Protein AF-A0A0E3NSA4-F1 (afdb_monomer_lite)

Sequence (47 aa):
MENFSVPTFCSECKVQLKRQVLNSNVFYYCRNCGRMSSEVCFPGGKA

Foldseek 3Di:
DDPPPQDQADPPPRDGWDWDDDPPDIWTADPPPRDTSDPPPPVDDDD

Structure (mmCIF, N/CA/C/O backbone):
data_AF-A0A0E3NSA4-F1
#
_entry.id   AF-A0A0E3NSA4-F1
#
loop_
_atom_site.group_PDB
_atom_site.id
_atom_site.type_symbol
_atom_site.label_atom_id
_atom_site.label_alt_id
_atom_site.label_comp_id
_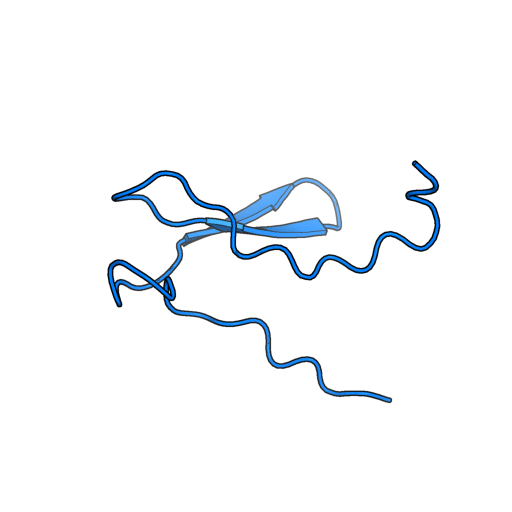atom_site.label_asym_id
_atom_site.label_entity_id
_atom_site.label_seq_id
_atom_site.pdbx_PDB_ins_code
_atom_site.Cartn_x
_atom_site.Cartn_y
_atom_site.Cartn_z
_atom_site.occupancy
_atom_site.B_iso_or_equiv
_atom_site.auth_seq_id
_atom_site.auth_comp_id
_atom_site.auth_asym_id
_atom_site.auth_atom_id
_atom_site.pdbx_PDB_model_num
ATOM 1 N N . MET A 1 1 ? 24.697 1.600 2.580 1.00 38.38 1 MET A N 1
ATOM 2 C CA . MET A 1 1 ? 23.601 0.699 2.170 1.00 38.38 1 MET A CA 1
ATOM 3 C C . MET A 1 1 ? 22.443 0.989 3.105 1.00 38.38 1 MET A C 1
ATOM 5 O O . MET A 1 1 ? 22.326 0.368 4.152 1.00 38.38 1 MET A O 1
ATOM 9 N N . GLU A 1 2 ? 21.698 2.055 2.820 1.00 47.38 2 GLU A N 1
ATOM 10 C CA . GLU A 1 2 ? 20.560 2.439 3.652 1.00 47.38 2 GLU A CA 1
ATOM 11 C C . GLU A 1 2 ? 19.443 1.423 3.414 1.00 47.38 2 GLU A C 1
ATOM 13 O O . GLU A 1 2 ? 18.930 1.287 2.303 1.00 47.38 2 GLU A O 1
ATOM 18 N N . ASN A 1 3 ? 19.127 0.644 4.448 1.00 45.03 3 ASN A N 1
ATOM 19 C CA . ASN A 1 3 ? 17.970 -0.240 4.465 1.00 45.03 3 ASN A CA 1
ATOM 20 C C . ASN A 1 3 ? 16.719 0.637 4.596 1.00 45.03 3 ASN A C 1
ATOM 22 O O . ASN A 1 3 ? 16.158 0.785 5.682 1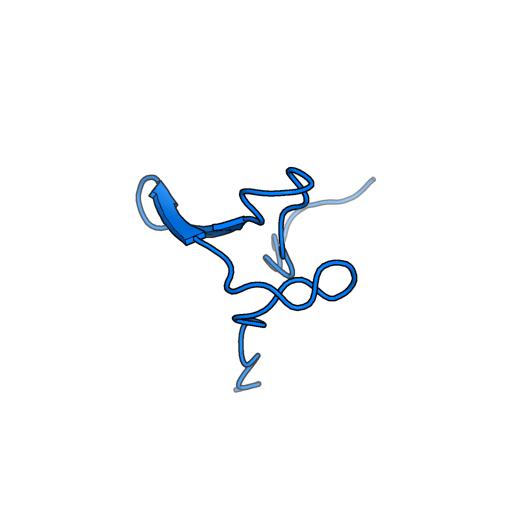.00 45.03 3 ASN A O 1
ATOM 26 N N . PHE A 1 4 ? 16.303 1.254 3.490 1.00 56.34 4 PHE A N 1
ATOM 27 C CA . PHE A 1 4 ? 14.992 1.882 3.392 1.00 56.34 4 PHE A CA 1
ATOM 28 C C . PHE A 1 4 ? 13.947 0.775 3.523 1.00 56.34 4 PHE A C 1
ATOM 30 O O . PHE A 1 4 ? 13.622 0.059 2.575 1.00 56.34 4 PHE A O 1
ATOM 37 N N . SER A 1 5 ? 13.476 0.585 4.753 1.00 63.66 5 SER A N 1
ATOM 38 C CA . SER A 1 5 ? 12.380 -0.320 5.061 1.00 63.66 5 SER A CA 1
ATOM 39 C C . SER A 1 5 ? 11.128 0.290 4.454 1.00 63.66 5 SER A C 1
ATOM 41 O O . SER A 1 5 ? 10.552 1.212 5.025 1.00 63.66 5 SER A O 1
ATOM 43 N N . VAL A 1 6 ? 10.750 -0.171 3.260 1.00 67.69 6 VAL A N 1
ATOM 44 C CA . VAL A 1 6 ? 9.581 0.366 2.562 1.00 67.69 6 VAL A CA 1
ATOM 45 C C . VAL A 1 6 ? 8.364 0.210 3.476 1.00 67.69 6 VAL A C 1
ATOM 47 O O . VAL A 1 6 ? 8.066 -0.921 3.882 1.00 67.69 6 VAL A O 1
ATOM 50 N N . PRO A 1 7 ? 7.667 1.305 3.833 1.00 71.31 7 PRO A N 1
ATOM 51 C CA . PRO A 1 7 ? 6.520 1.223 4.719 1.00 71.31 7 PRO A CA 1
ATOM 52 C C . PRO A 1 7 ? 5.482 0.278 4.115 1.00 71.31 7 PRO A C 1
ATOM 54 O O . PRO A 1 7 ? 5.060 0.435 2.971 1.00 71.31 7 PRO A O 1
ATOM 57 N N . THR A 1 8 ? 5.090 -0.732 4.889 1.00 80.50 8 THR A N 1
ATOM 58 C CA . THR A 1 8 ? 4.087 -1.743 4.520 1.00 80.50 8 THR A CA 1
ATOM 59 C C . THR A 1 8 ? 2.669 -1.342 4.916 1.00 80.50 8 THR A C 1
ATOM 61 O O . THR A 1 8 ? 1.715 -2.010 4.518 1.00 80.50 8 THR A O 1
ATOM 64 N N . PHE A 1 9 ? 2.510 -0.229 5.639 1.00 85.50 9 PHE A N 1
ATOM 65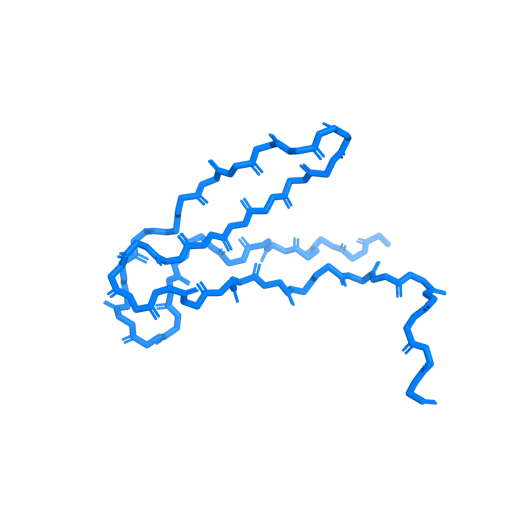 C CA . PHE A 1 9 ? 1.227 0.315 6.078 1.00 85.50 9 PHE A CA 1
ATOM 66 C C . PHE A 1 9 ? 1.032 1.752 5.597 1.00 85.50 9 PHE A C 1
ATOM 68 O O . PHE A 1 9 ? 1.969 2.545 5.550 1.00 85.50 9 PHE A O 1
ATOM 75 N N . CYS A 1 10 ? -0.209 2.103 5.268 1.00 86.19 10 CYS A N 1
ATOM 76 C CA . CYS A 1 10 ? -0.580 3.466 4.916 1.00 86.19 10 CYS A CA 1
ATOM 77 C C . CYS A 1 10 ? -0.484 4.370 6.153 1.00 86.19 10 CYS A C 1
ATOM 79 O O . CYS A 1 10 ? -1.131 4.092 7.161 1.00 86.19 10 CYS A O 1
ATOM 81 N N . SER A 1 11 ? 0.256 5.477 6.068 1.00 83.75 11 SER A N 1
ATOM 82 C CA . SER A 1 11 ? 0.420 6.410 7.194 1.00 83.75 11 SER A CA 1
ATOM 83 C C . SER A 1 11 ? -0.900 6.979 7.718 1.00 83.75 11 SER A C 1
ATOM 85 O O . SER A 1 11 ? -1.014 7.187 8.925 1.00 83.75 11 SER A O 1
ATOM 87 N N . GLU A 1 12 ? -1.896 7.139 6.843 1.00 86.69 12 GLU A N 1
ATOM 88 C CA . GLU A 1 12 ? -3.215 7.681 7.189 1.00 86.69 12 GLU A CA 1
ATOM 89 C C . GLU A 1 12 ? -4.167 6.590 7.663 1.00 86.69 12 GLU A C 1
ATOM 91 O O . GLU A 1 12 ? -4.655 6.602 8.785 1.00 86.69 12 GLU A O 1
ATOM 96 N N . CYS A 1 13 ? -4.437 5.617 6.789 1.00 87.69 13 CYS A N 1
ATOM 97 C CA . CYS A 1 13 ? -5.469 4.619 7.034 1.00 87.69 13 CYS A CA 1
ATOM 98 C C . CYS A 1 13 ? -4.998 3.513 7.981 1.00 87.69 13 CYS A C 1
ATOM 100 O O . CYS A 1 13 ? -5.813 2.696 8.391 1.00 87.69 13 CYS A O 1
ATOM 102 N N . LYS A 1 14 ? -3.688 3.426 8.250 1.00 87.06 14 LYS A N 1
ATOM 103 C CA . LYS A 1 14 ? -3.033 2.343 9.002 1.00 87.06 14 LYS A CA 1
ATOM 104 C C . LYS A 1 14 ? -3.319 0.933 8.463 1.00 87.06 14 LYS A C 1
ATOM 106 O O . LYS A 1 14 ? -3.033 -0.054 9.127 1.00 87.06 14 LYS A O 1
ATOM 111 N N . VAL A 1 15 ? -3.840 0.826 7.239 1.00 87.25 15 VAL A N 1
ATOM 112 C CA . VAL A 1 15 ? -4.089 -0.451 6.556 1.00 87.25 15 VAL A CA 1
ATOM 113 C C . VAL A 1 15 ? -2.854 -0.914 5.797 1.00 87.25 15 VAL A C 1
ATOM 115 O O . VAL A 1 15 ? -2.035 -0.097 5.366 1.00 87.25 15 VAL A O 1
ATOM 118 N N . GLN A 1 16 ? -2.749 -2.224 5.590 1.00 87.19 16 GLN A N 1
ATOM 119 C CA . GLN A 1 16 ? -1.669 -2.816 4.814 1.00 87.19 16 GLN A CA 1
ATOM 120 C C . GLN A 1 16 ? -1.715 -2.338 3.356 1.00 87.19 16 GLN A C 1
ATOM 122 O O . GLN A 1 16 ? -2.760 -2.342 2.697 1.00 87.19 16 GLN A O 1
ATOM 127 N N . LEU A 1 17 ? -0.560 -1.923 2.849 1.00 88.38 17 LEU A N 1
ATOM 128 C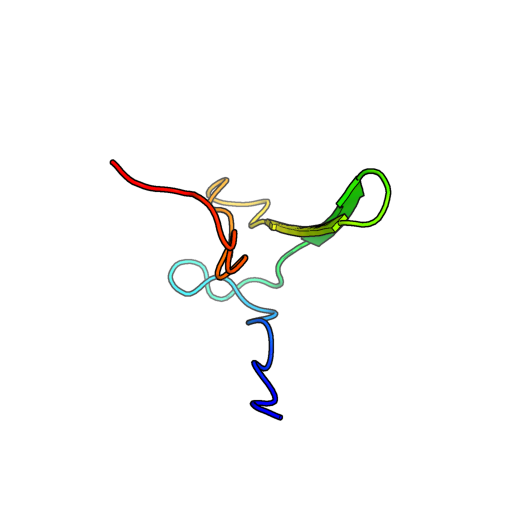 CA . LEU A 1 17 ? -0.393 -1.503 1.469 1.00 88.38 17 LEU A CA 1
ATOM 129 C C . LEU A 1 17 ? -0.319 -2.725 0.561 1.00 88.38 17 LEU A C 1
ATOM 131 O O . LEU A 1 17 ? 0.313 -3.736 0.873 1.00 88.38 17 LEU A O 1
ATOM 135 N N . LYS A 1 18 ? -0.936 -2.618 -0.612 1.00 88.31 18 LYS A N 1
ATOM 136 C CA . LYS A 1 18 ? -0.824 -3.637 -1.641 1.00 88.31 18 LYS A CA 1
ATOM 137 C C . LYS A 1 18 ? 0.485 -3.468 -2.389 1.00 88.31 18 LYS A C 1
ATOM 139 O O . LYS A 1 18 ? 0.710 -2.438 -3.017 1.00 88.31 18 LYS A O 1
ATOM 144 N N . ARG A 1 19 ? 1.283 -4.532 -2.385 1.00 87.19 19 ARG A N 1
ATOM 145 C CA . ARG A 1 19 ? 2.434 -4.678 -3.269 1.00 87.19 19 ARG A CA 1
ATOM 146 C C . ARG A 1 19 ? 1.962 -4.921 -4.703 1.00 87.19 19 ARG A C 1
ATOM 148 O O . ARG A 1 19 ? 1.168 -5.829 -4.952 1.00 87.19 19 ARG A O 1
ATOM 155 N N . GLN A 1 20 ? 2.475 -4.140 -5.640 1.00 84.56 20 GLN A N 1
ATOM 156 C CA . GLN A 1 20 ? 2.306 -4.339 -7.071 1.00 84.56 20 GLN A CA 1
ATOM 157 C C . GLN A 1 20 ? 3.667 -4.260 -7.747 1.00 84.56 20 GLN A C 1
ATOM 159 O O . GLN A 1 20 ? 4.440 -3.340 -7.501 1.00 84.56 20 GLN A O 1
ATOM 164 N N . VAL A 1 21 ? 3.963 -5.252 -8.581 1.00 84.31 21 VAL A N 1
ATOM 165 C CA . VAL A 1 21 ? 5.196 -5.294 -9.365 1.00 84.31 21 VAL A CA 1
ATOM 166 C C . VAL A 1 21 ? 4.854 -4.849 -10.780 1.00 84.31 21 VAL A C 1
ATOM 168 O O . VAL A 1 21 ? 3.952 -5.407 -11.403 1.00 84.31 21 VAL A O 1
ATOM 171 N N . LEU A 1 22 ? 5.536 -3.814 -11.254 1.00 82.88 22 LEU A N 1
ATOM 172 C CA . LEU A 1 22 ? 5.401 -3.262 -12.598 1.00 82.88 22 LEU A CA 1
ATOM 173 C C . LEU A 1 22 ? 6.802 -3.225 -13.205 1.00 82.88 22 LEU A C 1
ATOM 175 O O . LEU A 1 22 ? 7.649 -2.421 -12.811 1.00 82.88 22 LEU A O 1
ATOM 179 N N . ASN A 1 23 ? 7.044 -4.130 -14.152 1.00 85.06 23 ASN A N 1
ATOM 180 C CA . ASN A 1 23 ? 8.371 -4.393 -14.702 1.00 85.06 23 ASN A CA 1
ATOM 181 C C . ASN A 1 23 ? 9.358 -4.792 -13.580 1.00 85.06 23 ASN A C 1
ATOM 183 O O . ASN A 1 23 ? 9.041 -5.661 -12.771 1.00 85.06 23 ASN A O 1
ATOM 187 N N . SER A 1 24 ? 10.518 -4.141 -13.485 1.00 82.88 24 SER A N 1
ATOM 188 C CA . SER A 1 24 ? 11.492 -4.340 -12.399 1.00 82.88 24 SER A CA 1
ATOM 189 C C . SER A 1 24 ? 11.227 -3.483 -11.154 1.00 82.88 24 SER A C 1
ATOM 191 O O . SER A 1 24 ? 12.045 -3.472 -10.237 1.00 82.88 24 SER A O 1
ATOM 193 N N . ASN A 1 25 ? 10.114 -2.743 -11.108 1.00 81.50 25 ASN A N 1
ATOM 194 C CA . ASN A 1 25 ? 9.789 -1.845 -10.003 1.00 81.50 25 ASN A CA 1
ATOM 195 C C . ASN A 1 25 ? 8.732 -2.456 -9.081 1.00 81.50 25 ASN A C 1
ATOM 197 O O . ASN A 1 25 ? 7.757 -3.065 -9.530 1.00 81.50 25 ASN A O 1
ATOM 201 N N . VAL A 1 26 ? 8.909 -2.253 -7.776 1.00 81.62 26 VAL A N 1
ATOM 202 C CA . VAL A 1 26 ? 7.953 -2.668 -6.747 1.00 81.62 26 VAL A CA 1
ATOM 203 C C . VAL A 1 26 ? 7.305 -1.428 -6.152 1.00 81.62 26 VAL A C 1
ATOM 205 O O . VAL A 1 26 ? 7.987 -0.550 -5.634 1.00 81.62 26 VAL A O 1
ATOM 208 N N . PHE A 1 27 ? 5.981 -1.388 -6.192 1.00 81.44 27 PHE A N 1
ATOM 209 C CA . PHE A 1 27 ? 5.174 -0.302 -5.664 1.00 81.44 27 PHE A CA 1
ATOM 210 C C . PHE A 1 27 ? 4.278 -0.795 -4.538 1.00 81.44 27 PHE A C 1
ATOM 212 O O . PHE A 1 27 ? 3.791 -1.926 -4.570 1.00 81.44 27 PHE A O 1
ATOM 219 N N . TYR A 1 28 ? 4.016 0.077 -3.572 1.00 84.81 28 TYR A N 1
ATOM 220 C CA . TYR A 1 28 ? 3.086 -0.179 -2.482 1.00 84.81 28 TYR A CA 1
ATOM 221 C C . TYR A 1 28 ? 2.013 0.903 -2.495 1.00 84.81 28 TYR A C 1
ATOM 223 O O . TYR A 1 28 ? 2.327 2.091 -2.468 1.00 84.81 28 TYR A O 1
ATOM 231 N N . TYR A 1 29 ? 0.741 0.513 -2.559 1.00 86.25 29 TYR A N 1
ATOM 232 C CA . TYR A 1 29 ? -0.365 1.470 -2.604 1.00 86.25 29 TYR A CA 1
ATOM 233 C C . TYR A 1 29 ? -1.503 1.089 -1.661 1.00 86.25 29 TYR A C 1
ATOM 235 O O . TYR A 1 29 ? -1.797 -0.086 -1.429 1.00 86.25 29 TYR A O 1
ATOM 243 N N . CYS A 1 30 ? -2.159 2.096 -1.097 1.00 89.12 30 CYS A N 1
ATOM 244 C CA . CYS A 1 30 ? -3.300 1.916 -0.218 1.00 89.12 30 CYS A CA 1
ATOM 245 C C . CYS A 1 30 ? -4.557 1.692 -1.054 1.00 89.12 30 CYS A C 1
ATOM 247 O O . CYS A 1 30 ? -4.945 2.555 -1.837 1.00 89.12 30 CYS A O 1
ATOM 249 N N . ARG A 1 31 ? -5.240 0.559 -0.861 1.00 87.75 31 ARG A N 1
ATOM 250 C CA . ARG A 1 31 ? -6.525 0.303 -1.534 1.00 87.75 31 ARG A CA 1
ATOM 251 C C . ARG A 1 31 ? -7.663 1.188 -1.021 1.00 87.75 31 ARG A C 1
ATOM 253 O O . ARG A 1 31 ? -8.640 1.352 -1.734 1.00 87.75 31 ARG A O 1
ATOM 260 N N . ASN A 1 32 ? -7.544 1.715 0.199 1.00 87.69 32 ASN A N 1
ATOM 261 C CA . ASN A 1 32 ? -8.614 2.484 0.831 1.00 87.69 32 ASN A CA 1
ATOM 262 C C . ASN A 1 32 ? -8.623 3.946 0.364 1.00 87.69 32 ASN A C 1
ATOM 264 O O . ASN A 1 32 ? -9.650 4.460 -0.053 1.00 87.69 32 ASN A O 1
ATOM 268 N N . CYS A 1 33 ? -7.465 4.610 0.405 1.00 88.44 33 CYS A N 1
ATOM 269 C CA . CYS A 1 33 ? -7.347 6.027 0.049 1.00 88.44 33 CYS A CA 1
ATOM 270 C C . CYS A 1 33 ? -6.609 6.285 -1.271 1.00 88.44 33 CYS A C 1
ATOM 272 O O . CYS A 1 33 ? -6.418 7.437 -1.641 1.00 88.44 33 CYS A O 1
ATOM 274 N N . GLY A 1 34 ? -6.127 5.243 -1.955 1.00 80.94 34 GLY A N 1
ATOM 275 C CA . GLY A 1 34 ? -5.399 5.369 -3.222 1.00 80.94 34 GLY A CA 1
ATOM 276 C C . GLY A 1 34 ? -3.979 5.936 -3.105 1.00 80.94 34 GLY A C 1
ATOM 277 O O . GLY A 1 34 ? -3.271 5.980 -4.107 1.00 80.94 34 GLY A O 1
ATOM 278 N N . ARG A 1 35 ? -3.523 6.343 -1.909 1.00 80.44 35 ARG A N 1
ATOM 279 C CA . ARG A 1 35 ? -2.165 6.880 -1.727 1.00 80.44 35 ARG A CA 1
ATOM 280 C C . ARG A 1 35 ? -1.107 5.812 -2.000 1.00 80.44 35 ARG A C 1
ATOM 282 O O . ARG A 1 35 ? -1.176 4.706 -1.460 1.00 80.44 35 ARG A O 1
ATOM 289 N N . MET A 1 36 ? -0.106 6.170 -2.794 1.00 73.56 36 MET A N 1
ATOM 290 C CA . MET A 1 36 ? 1.110 5.382 -2.965 1.00 73.56 36 MET A CA 1
ATOM 291 C C . MET A 1 36 ? 2.065 5.669 -1.806 1.00 73.56 36 MET A C 1
ATOM 293 O O . MET A 1 36 ? 2.317 6.825 -1.474 1.00 73.56 36 MET A O 1
ATOM 297 N N . SER A 1 37 ? 2.613 4.618 -1.206 1.00 67.94 37 SER A N 1
ATOM 298 C CA . SER A 1 37 ? 3.816 4.729 -0.383 1.00 67.94 37 SER A CA 1
ATOM 299 C C . SER A 1 37 ? 4.998 4.614 -1.329 1.00 67.94 37 SER A C 1
ATOM 301 O O . SER A 1 37 ? 5.503 3.526 -1.598 1.00 67.94 37 SER A O 1
ATOM 303 N N . SER A 1 38 ? 5.372 5.746 -1.912 1.00 56.88 38 SER A N 1
ATOM 304 C CA . SER A 1 38 ? 6.527 5.855 -2.789 1.00 56.88 38 SER A CA 1
ATOM 305 C C . SER A 1 38 ? 7.559 6.789 -2.169 1.00 56.88 38 SER A C 1
ATOM 307 O O . SER A 1 38 ? 7.557 7.982 -2.444 1.00 56.88 38 SER A O 1
ATOM 309 N N . GLU A 1 39 ? 8.487 6.222 -1.402 1.00 52.88 39 GLU A N 1
ATOM 310 C CA . GLU A 1 39 ? 9.885 6.669 -1.424 1.00 52.88 39 GLU A CA 1
ATOM 311 C C . GLU A 1 39 ? 10.617 5.825 -2.479 1.00 52.88 39 GLU A C 1
ATOM 313 O O . GLU A 1 39 ? 11.571 5.108 -2.196 1.00 52.88 39 GLU A O 1
ATOM 318 N N . VAL A 1 40 ? 10.124 5.824 -3.722 1.00 48.28 40 VAL A N 1
ATOM 319 C CA . VAL A 1 40 ? 10.988 5.412 -4.83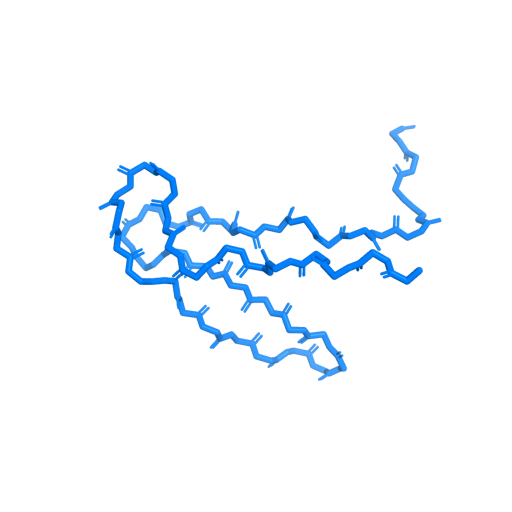0 1.00 48.28 40 VAL A CA 1
ATOM 320 C C . VAL A 1 40 ? 11.917 6.587 -5.066 1.00 48.28 40 VAL A C 1
ATOM 322 O O . VAL A 1 40 ? 11.520 7.602 -5.633 1.00 48.28 40 VAL A O 1
ATOM 325 N N . CYS A 1 41 ? 13.147 6.455 -4.573 1.00 45.78 41 CYS A N 1
ATOM 326 C CA . CYS A 1 41 ? 14.266 7.281 -4.993 1.00 45.78 41 CYS A CA 1
ATOM 327 C C . CYS A 1 41 ? 14.423 7.088 -6.509 1.00 45.78 41 CYS A C 1
ATOM 329 O O . CYS A 1 41 ? 15.125 6.190 -6.968 1.00 45.78 41 CYS A O 1
ATOM 331 N N . PHE A 1 42 ? 13.713 7.885 -7.307 1.00 43.19 42 PHE A N 1
ATOM 332 C CA . PHE A 1 42 ? 14.083 8.096 -8.695 1.00 43.19 42 PHE A CA 1
ATOM 333 C C . PHE A 1 42 ? 15.408 8.864 -8.654 1.00 43.19 42 PHE A C 1
ATOM 335 O O . PHE A 1 42 ? 15.414 9.986 -8.147 1.00 43.19 42 PHE A O 1
ATOM 342 N N . PRO A 1 43 ? 16.520 8.361 -9.219 1.00 46.53 43 PRO A N 1
ATOM 343 C CA . PRO A 1 43 ? 17.747 9.150 -9.336 1.00 46.53 43 PRO A CA 1
ATOM 344 C C . PRO A 1 43 ? 17.615 10.345 -10.306 1.00 46.53 43 PRO A C 1
ATOM 346 O O . PRO A 1 43 ? 18.622 10.901 -10.728 1.00 46.53 43 PRO A O 1
ATOM 349 N N . GLY A 1 44 ? 16.403 10.739 -10.716 1.00 47.41 44 GLY A N 1
ATOM 350 C CA . GLY A 1 44 ? 16.191 11.627 -11.860 1.00 47.41 44 GLY A CA 1
ATOM 351 C C . GLY A 1 44 ? 14.866 12.384 -11.881 1.00 47.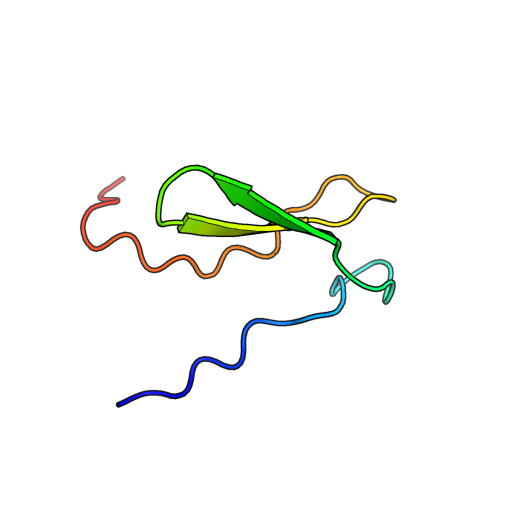41 44 GLY A C 1
ATOM 352 O O . GLY A 1 44 ? 14.354 12.646 -12.961 1.00 47.41 44 GLY A O 1
ATOM 353 N N . GLY A 1 45 ? 14.296 12.734 -10.727 1.00 46.84 45 GLY A N 1
ATOM 354 C CA . GLY A 1 45 ? 13.155 13.653 -10.652 1.00 46.84 45 GLY A CA 1
ATOM 355 C C . GLY A 1 45 ? 13.595 15.056 -10.242 1.00 46.84 45 GLY A C 1
ATOM 356 O O . GLY A 1 45 ? 13.413 15.434 -9.090 1.00 46.84 45 GLY A O 1
ATOM 357 N N . LYS A 1 46 ? 14.221 15.815 -11.149 1.00 44.47 46 LYS A N 1
ATOM 358 C CA . LYS A 1 46 ? 14.345 17.273 -10.991 1.00 44.47 46 LYS A CA 1
ATOM 359 C C . LYS A 1 46 ? 12.996 17.882 -11.391 1.00 44.47 46 LYS A C 1
ATOM 361 O O . LYS A 1 46 ? 12.506 17.578 -12.476 1.00 44.47 46 LYS A O 1
ATOM 366 N N . ALA A 1 47 ? 12.405 18.637 -10.464 1.00 46.12 47 ALA A N 1
ATOM 367 C CA . ALA A 1 47 ? 11.268 19.523 -10.707 1.00 46.12 47 ALA A CA 1
ATOM 368 C C . ALA A 1 47 ? 11.595 20.578 -11.772 1.00 46.12 47 ALA A C 1
ATOM 370 O O . ALA A 1 47 ? 12.801 20.897 -11.918 1.00 46.12 47 ALA A O 1
#

pLDDT: mean 72.24, std 17.18, range [38.38, 89.12]

Secondary structure (DSSP, 8-state):
--------B-TTT-PBPEEEEETTEEEEE-TTT--EE-----TT---

Radius of gyration: 11.62 Å; chains: 1; bounding box: 32×25×24 Å